Protein AF-A0AAE7MSQ7-F1 (afdb_monomer_lite)

Radius of gyration: 15.85 Å; chains: 1; bounding box: 48×30×28 Å

pLDDT: mean 88.47, std 14.94, range [45.66, 98.31]

Structure (mmCIF, N/CA/C/O backbone):
data_AF-A0AAE7MSQ7-F1
#
_entry.id   AF-A0AAE7MSQ7-F1
#
loop_
_atom_site.group_PDB
_atom_site.id
_atom_site.type_symbol
_atom_site.label_atom_id
_atom_site.label_alt_id
_atom_site.label_comp_id
_atom_site.label_asym_id
_atom_site.label_entity_id
_atom_site.label_seq_id
_atom_site.pdbx_PDB_ins_code
_atom_site.Cartn_x
_atom_site.Cartn_y
_atom_site.Cartn_z
_atom_site.occupancy
_atom_site.B_iso_or_equiv
_atom_site.auth_seq_id
_atom_site.auth_comp_id
_atom_site.auth_asym_id
_atom_site.auth_atom_id
_atom_site.pdbx_PDB_model_num
ATOM 1 N N . MET A 1 1 ? -1.678 -23.698 1.735 1.00 47.06 1 MET A N 1
ATOM 2 C CA . MET A 1 1 ? -1.553 -22.294 2.177 1.00 47.06 1 MET A CA 1
ATOM 3 C C . MET A 1 1 ? -2.282 -21.458 1.153 1.00 47.06 1 MET A C 1
ATOM 5 O O . MET A 1 1 ? -1.799 -21.397 0.026 1.00 47.06 1 MET A O 1
ATOM 9 N N . ASP A 1 2 ? -3.431 -20.888 1.510 1.00 55.91 2 ASP A N 1
ATOM 10 C CA . ASP A 1 2 ? -4.054 -19.852 0.689 1.00 55.91 2 ASP A CA 1
ATOM 11 C C . ASP A 1 2 ? -3.065 -18.698 0.589 1.00 55.91 2 ASP A C 1
ATOM 13 O O . ASP A 1 2 ? -2.797 -17.982 1.554 1.00 55.91 2 ASP A O 1
ATOM 17 N N . LYS A 1 3 ? -2.411 -18.589 -0.564 1.00 64.62 3 LYS A N 1
ATOM 18 C CA . LYS A 1 3 ? -1.594 -17.425 -0.870 1.00 64.62 3 LYS A CA 1
ATOM 19 C C . LYS A 1 3 ? -2.612 -16.353 -1.224 1.00 64.62 3 LYS A C 1
ATOM 21 O O . LYS A 1 3 ? -3.250 -16.471 -2.265 1.00 64.62 3 LYS A O 1
ATOM 26 N N . GLY A 1 4 ? -2.820 -15.390 -0.327 1.00 78.50 4 GLY A N 1
ATOM 27 C CA . GLY A 1 4 ? -3.716 -14.260 -0.569 1.00 78.50 4 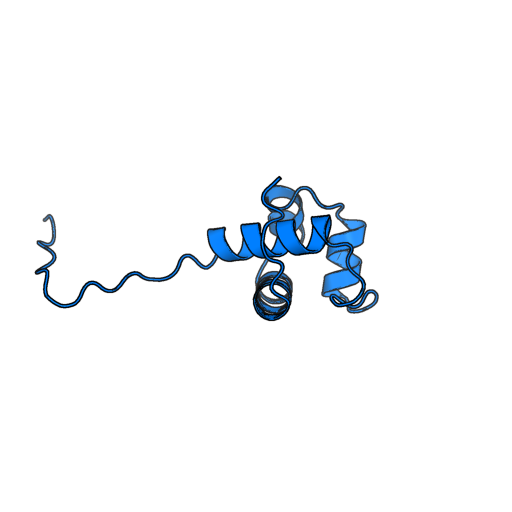GLY A CA 1
ATOM 28 C C . GLY A 1 4 ? -3.488 -13.631 -1.950 1.00 78.50 4 GLY A C 1
ATOM 29 O O . GLY A 1 4 ? -2.438 -13.802 -2.575 1.00 78.50 4 GLY A O 1
ATOM 30 N N . VAL A 1 5 ? -4.483 -12.915 -2.457 1.00 89.56 5 VAL A N 1
ATOM 31 C CA . VAL A 1 5 ? -4.400 -12.298 -3.785 1.00 89.56 5 VAL A CA 1
ATOM 32 C C . VAL A 1 5 ? -3.664 -10.963 -3.678 1.00 89.56 5 VAL A C 1
ATOM 34 O O . VAL A 1 5 ? -3.964 -10.152 -2.807 1.00 89.56 5 VAL A O 1
ATOM 37 N N . ALA A 1 6 ? -2.695 -10.732 -4.564 1.00 94.69 6 ALA A N 1
ATOM 38 C CA . ALA A 1 6 ? -2.049 -9.433 -4.711 1.00 94.69 6 ALA A CA 1
ATOM 39 C C . ALA A 1 6 ? -2.762 -8.607 -5.789 1.00 94.69 6 ALA A C 1
ATOM 41 O O . ALA A 1 6 ? -2.919 -9.072 -6.917 1.00 94.69 6 ALA A O 1
ATOM 42 N N . ASP A 1 7 ? -3.137 -7.372 -5.461 1.00 95.94 7 ASP A N 1
ATOM 43 C CA . ASP A 1 7 ? -3.838 -6.460 -6.366 1.00 95.94 7 ASP A CA 1
ATOM 44 C C . ASP A 1 7 ? -3.045 -5.156 -6.534 1.00 95.94 7 ASP A C 1
ATOM 46 O O . ASP A 1 7 ? -2.968 -4.307 -5.644 1.00 95.94 7 ASP A O 1
ATOM 50 N N . ILE A 1 8 ? -2.447 -4.978 -7.714 1.00 96.25 8 ILE A N 1
ATOM 51 C CA . ILE A 1 8 ? -1.593 -3.823 -8.017 1.00 96.25 8 ILE A CA 1
ATOM 52 C C . ILE A 1 8 ? -2.369 -2.501 -7.936 1.00 96.25 8 ILE A C 1
ATOM 54 O O . ILE A 1 8 ? -1.792 -1.492 -7.521 1.00 96.25 8 ILE A O 1
ATOM 58 N N . ALA A 1 9 ? -3.646 -2.478 -8.325 1.00 96.44 9 ALA A N 1
ATOM 59 C CA . ALA A 1 9 ? -4.446 -1.259 -8.301 1.00 96.44 9 ALA A CA 1
ATOM 60 C C . ALA A 1 9 ? -4.693 -0.816 -6.855 1.00 96.44 9 ALA A C 1
ATOM 62 O O . ALA A 1 9 ? -4.408 0.334 -6.506 1.00 96.44 9 ALA A O 1
ATOM 63 N N . LYS A 1 10 ? -5.092 -1.756 -5.990 1.00 96.62 10 LYS A N 1
ATOM 64 C CA . LYS A 1 10 ? -5.266 -1.516 -4.550 1.00 96.62 10 LYS A CA 1
ATOM 65 C C . LYS A 1 10 ? -3.973 -1.088 -3.866 1.00 96.62 10 LYS A C 1
ATOM 67 O O . LYS A 1 10 ? -3.995 -0.174 -3.041 1.00 96.62 10 LYS A O 1
ATOM 72 N N . ILE A 1 11 ? -2.841 -1.698 -4.229 1.00 97.81 11 ILE A N 1
ATOM 73 C CA . ILE A 1 11 ? -1.525 -1.325 -3.692 1.00 97.81 11 ILE A CA 1
ATOM 74 C C . ILE A 1 11 ? -1.170 0.115 -4.089 1.00 97.81 11 ILE A C 1
ATOM 76 O O . ILE A 1 11 ? -0.767 0.914 -3.244 1.00 97.81 11 ILE A O 1
ATOM 80 N N . LYS A 1 12 ? -1.332 0.482 -5.367 1.00 97.88 12 LYS A N 1
ATOM 81 C CA . LYS A 1 12 ? -1.056 1.850 -5.841 1.00 97.88 12 LYS A CA 1
ATOM 82 C C . LYS A 1 12 ? -1.969 2.875 -5.168 1.00 97.88 12 LYS A C 1
ATOM 84 O O . LYS A 1 12 ? -1.500 3.951 -4.798 1.00 97.88 12 LYS A O 1
ATOM 89 N N . GLN A 1 13 ? -3.242 2.537 -4.974 1.00 97.25 13 GLN A N 1
ATOM 90 C CA . GLN A 1 13 ? -4.199 3.384 -4.269 1.00 97.25 13 GLN A CA 1
ATOM 91 C C . GLN A 1 13 ? -3.774 3.631 -2.818 1.00 97.25 13 GLN A C 1
ATOM 93 O O . GLN A 1 13 ? -3.641 4.790 -2.420 1.00 97.25 13 GLN A O 1
ATOM 98 N N . VAL A 1 14 ? -3.510 2.573 -2.044 1.00 97.38 14 VAL A N 1
ATOM 99 C CA . VAL A 1 14 ? -3.173 2.716 -0.619 1.00 97.38 14 VAL A CA 1
ATOM 100 C C . VAL A 1 14 ? -1.831 3.422 -0.427 1.00 97.38 14 VAL A C 1
ATOM 102 O O . VAL A 1 14 ? -1.711 4.302 0.419 1.00 97.38 14 VAL A O 1
ATOM 105 N N . LEU A 1 15 ? -0.841 3.155 -1.288 1.00 97.94 15 LEU A N 1
ATOM 106 C CA . LEU A 1 15 ? 0.431 3.884 -1.278 1.00 97.94 15 LEU A CA 1
ATOM 107 C C . LEU A 1 15 ? 0.254 5.376 -1.574 1.00 97.94 15 LEU A C 1
ATOM 109 O O . LEU A 1 15 ? 1.052 6.176 -1.092 1.00 97.94 15 LEU A O 1
ATOM 113 N N . LYS A 1 16 ? -0.755 5.777 -2.352 1.00 97.31 16 LYS A N 1
ATOM 114 C CA . LYS A 1 16 ? -1.030 7.190 -2.636 1.00 97.31 16 LYS A CA 1
ATOM 115 C C . LYS A 1 16 ? -1.740 7.883 -1.470 1.00 97.31 16 LYS A C 1
ATOM 117 O O . LYS A 1 16 ? -1.401 9.023 -1.173 1.00 97.31 16 LYS A O 1
ATOM 122 N N . GLN A 1 17 ? -2.694 7.209 -0.831 1.00 97.12 17 GLN A N 1
ATOM 123 C CA . GLN A 1 17 ? -3.605 7.825 0.141 1.00 97.12 17 GLN A CA 1
ATOM 124 C C . GLN A 1 17 ? -3.102 7.749 1.590 1.00 97.12 17 GLN A C 1
ATOM 126 O O . GLN A 1 17 ? -3.288 8.698 2.344 1.00 97.12 17 GLN A O 1
ATOM 131 N N . GLU A 1 18 ? -2.403 6.676 1.966 1.00 98.06 18 GLU A N 1
ATOM 132 C CA . GLU A 1 18 ? -2.001 6.444 3.356 1.00 98.06 18 GLU A CA 1
ATOM 133 C C . GLU A 1 18 ? -0.624 7.018 3.706 1.00 98.06 18 GLU A C 1
ATOM 135 O O . GLU A 1 18 ? 0.287 7.135 2.871 1.00 98.06 18 GLU A O 1
ATOM 140 N N . SER A 1 19 ? -0.443 7.360 4.983 1.00 97.75 19 SER A N 1
ATOM 141 C CA . SER A 1 19 ? 0.837 7.853 5.499 1.00 97.75 19 SER A CA 1
ATOM 142 C C . SER A 1 19 ? 1.878 6.727 5.594 1.00 97.75 19 SER A C 1
ATOM 144 O O . SER A 1 19 ? 1.537 5.556 5.749 1.00 97.75 19 SER A O 1
ATOM 146 N N . ILE A 1 20 ? 3.176 7.067 5.555 1.00 97.81 20 ILE A N 1
ATOM 147 C CA . ILE A 1 20 ? 4.249 6.071 5.768 1.00 97.81 20 ILE A CA 1
ATOM 148 C C . ILE A 1 20 ? 4.086 5.384 7.129 1.00 97.81 20 ILE A C 1
ATOM 150 O O . ILE A 1 20 ? 4.312 4.182 7.226 1.00 97.81 20 ILE A O 1
ATOM 154 N N . LYS A 1 21 ? 3.691 6.134 8.166 1.00 98.12 21 LYS A N 1
ATOM 155 C CA . LYS A 1 21 ? 3.484 5.598 9.514 1.00 98.12 21 LYS A CA 1
ATOM 156 C C . LYS A 1 21 ? 2.364 4.552 9.515 1.00 98.12 21 LYS A C 1
ATOM 158 O O . LYS A 1 21 ? 2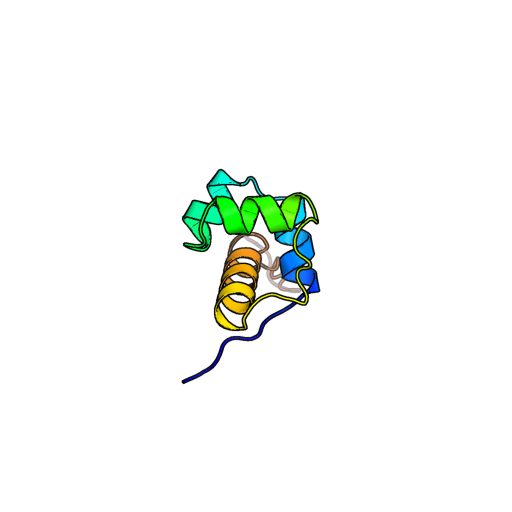.621 3.421 9.912 1.00 98.12 21 LYS A O 1
ATOM 163 N N . SER A 1 22 ? 1.191 4.903 8.979 1.00 98.00 22 SER A N 1
ATOM 164 C CA . SER A 1 22 ? 0.031 4.003 8.887 1.00 98.00 22 SER A CA 1
ATOM 165 C C . SER A 1 22 ? 0.367 2.727 8.113 1.00 98.00 22 SER A C 1
ATOM 167 O O . SER A 1 22 ? 0.057 1.627 8.553 1.00 98.00 22 SER A O 1
ATOM 169 N N . LEU A 1 23 ? 1.071 2.865 6.985 1.00 98.25 23 LEU A N 1
ATOM 170 C CA . LEU A 1 23 ? 1.488 1.736 6.154 1.00 98.25 23 LEU A CA 1
ATOM 171 C C . LEU A 1 23 ? 2.459 0.807 6.889 1.00 98.25 23 LEU A C 1
ATOM 173 O O . LEU A 1 23 ? 2.319 -0.406 6.792 1.00 98.25 23 LEU A O 1
ATOM 177 N N . VAL A 1 24 ? 3.438 1.341 7.623 1.00 98.31 24 VAL A N 1
ATOM 178 C CA . VAL A 1 24 ? 4.378 0.518 8.403 1.00 98.31 24 VAL A CA 1
ATOM 179 C C . VAL A 1 24 ? 3.643 -0.238 9.509 1.00 98.31 24 VAL A C 1
ATOM 181 O O . VAL A 1 24 ? 3.815 -1.448 9.630 1.00 98.31 24 VAL A O 1
ATOM 184 N N . GLU A 1 25 ? 2.793 0.455 10.269 1.00 97.94 25 GLU A N 1
ATOM 185 C CA . GLU A 1 25 ? 2.017 -0.135 11.368 1.00 97.94 25 GLU A CA 1
ATOM 186 C C . GLU A 1 25 ? 1.020 -1.189 10.863 1.00 97.94 25 GLU A C 1
ATOM 188 O O . GLU A 1 25 ? 0.914 -2.265 11.445 1.00 97.94 25 GLU A O 1
ATOM 193 N N . GLY A 1 26 ? 0.333 -0.919 9.751 1.00 96.94 26 GLY A N 1
ATOM 194 C CA . GLY A 1 26 ? -0.713 -1.789 9.214 1.00 96.94 26 GLY A CA 1
ATOM 195 C C . GLY A 1 26 ? -0.221 -2.961 8.365 1.00 96.94 26 GLY A C 1
ATOM 196 O O . GLY A 1 26 ? -0.896 -3.984 8.285 1.00 96.94 26 GLY A O 1
ATOM 197 N N . THR A 1 27 ? 0.950 -2.848 7.731 1.00 96.81 27 THR A N 1
ATOM 198 C CA . THR A 1 27 ? 1.481 -3.906 6.845 1.00 96.81 27 THR A CA 1
ATOM 199 C C . THR A 1 27 ? 2.623 -4.708 7.465 1.00 96.81 27 THR A C 1
ATOM 201 O O . THR A 1 27 ? 2.939 -5.792 6.972 1.00 96.81 27 THR A O 1
ATOM 204 N N . GLY A 1 28 ? 3.288 -4.176 8.498 1.00 97.50 28 GLY A N 1
ATOM 205 C CA . GLY A 1 28 ? 4.520 -4.740 9.057 1.00 97.50 28 GLY A CA 1
ATOM 206 C C . GLY A 1 28 ? 5.741 -4.633 8.131 1.00 97.50 28 GLY A C 1
ATOM 207 O O . GLY A 1 28 ? 6.796 -5.192 8.433 1.00 97.50 28 GLY A O 1
ATOM 208 N N . LEU A 1 29 ? 5.630 -3.939 6.992 1.00 97.75 29 LEU A N 1
ATOM 209 C CA . LEU A 1 29 ? 6.751 -3.712 6.080 1.00 97.75 29 LEU A CA 1
ATOM 210 C C . LEU A 1 29 ? 7.688 -2.627 6.616 1.00 97.75 29 LEU A C 1
ATOM 212 O O . LEU A 1 29 ? 7.276 -1.687 7.294 1.00 97.75 29 LEU A O 1
ATOM 216 N N . SER A 1 30 ? 8.971 -2.721 6.262 1.00 97.94 30 SER A N 1
ATOM 217 C CA . SER A 1 30 ? 9.959 -1.739 6.707 1.00 97.94 30 SER A CA 1
ATOM 218 C C . SER A 1 30 ? 9.656 -0.335 6.172 1.00 97.94 30 SER A C 1
ATOM 220 O O . SER A 1 30 ? 9.252 -0.153 5.018 1.00 97.94 30 SER A O 1
ATOM 222 N N . LYS A 1 31 ? 9.964 0.688 6.981 1.00 98.06 31 LYS A N 1
ATOM 223 C CA . LYS A 1 31 ? 9.858 2.101 6.580 1.00 98.06 31 LYS A CA 1
ATOM 224 C C . LYS A 1 31 ? 10.622 2.397 5.286 1.00 98.06 31 LYS A C 1
ATOM 226 O O . LYS A 1 31 ? 10.128 3.149 4.451 1.00 98.06 31 LYS A O 1
ATOM 231 N N . SER A 1 32 ? 11.799 1.792 5.102 1.00 97.50 32 SER A N 1
ATOM 232 C CA . SER A 1 32 ? 12.593 1.934 3.876 1.00 97.50 32 SER A CA 1
ATOM 233 C C . SER A 1 32 ? 11.848 1.408 2.650 1.00 97.50 32 SER A C 1
ATOM 235 O O . SER A 1 32 ? 11.765 2.112 1.648 1.00 97.50 32 SER A O 1
ATOM 237 N N . THR A 1 33 ? 11.228 0.228 2.751 1.00 97.44 33 THR A N 1
ATOM 238 C CA . THR A 1 33 ? 10.440 -0.368 1.664 1.00 97.44 33 THR A CA 1
ATOM 239 C C . THR A 1 33 ? 9.264 0.524 1.287 1.00 97.44 33 THR A C 1
ATOM 241 O O . THR A 1 33 ? 9.106 0.858 0.114 1.00 97.44 33 THR A O 1
ATOM 244 N N . ILE A 1 34 ? 8.468 0.949 2.272 1.00 98.31 34 ILE A N 1
ATOM 245 C CA . ILE A 1 34 ? 7.313 1.826 2.041 1.00 98.31 34 ILE A CA 1
ATOM 246 C C . ILE A 1 34 ? 7.747 3.161 1.423 1.00 98.31 34 ILE A C 1
ATOM 248 O O . ILE A 1 34 ? 7.132 3.623 0.462 1.00 98.31 34 ILE A O 1
ATOM 252 N N . SER A 1 35 ? 8.831 3.758 1.926 1.00 98.00 35 SER A N 1
ATOM 253 C CA . SER A 1 35 ? 9.365 5.020 1.406 1.00 98.00 35 SER A CA 1
ATOM 254 C C . SER A 1 35 ? 9.779 4.898 -0.063 1.00 98.00 35 SER A C 1
ATOM 256 O O . SER A 1 35 ? 9.334 5.692 -0.888 1.00 98.00 35 SER A O 1
ATOM 258 N N . SER A 1 36 ? 10.545 3.858 -0.423 1.00 97.94 36 SER A N 1
ATOM 259 C CA . SER A 1 36 ? 10.977 3.625 -1.809 1.00 97.94 36 SER A CA 1
ATOM 260 C C . SER A 1 36 ? 9.821 3.351 -2.773 1.00 97.94 36 SER A C 1
ATOM 262 O O . SER A 1 36 ? 9.929 3.670 -3.956 1.00 97.94 36 SER A O 1
ATOM 264 N N . LEU A 1 37 ? 8.731 2.743 -2.295 1.00 97.94 37 LEU A N 1
ATOM 265 C CA . LEU A 1 37 ? 7.522 2.531 -3.094 1.00 97.94 37 LEU A CA 1
ATOM 266 C C . LEU A 1 37 ? 6.765 3.844 -3.323 1.00 97.94 37 LEU A C 1
ATOM 268 O O . LEU A 1 37 ? 6.381 4.131 -4.453 1.00 97.94 37 LEU A O 1
ATOM 272 N N . LYS A 1 38 ? 6.581 4.663 -2.276 1.00 97.06 38 LYS A N 1
ATOM 273 C CA . LYS A 1 38 ? 5.901 5.965 -2.391 1.00 97.06 38 LYS A CA 1
ATOM 274 C C . LYS A 1 38 ? 6.686 6.963 -3.241 1.00 97.06 38 LYS A C 1
ATOM 276 O O . LYS A 1 38 ? 6.075 7.720 -3.985 1.00 97.06 38 LYS A O 1
ATOM 281 N N . SER A 1 39 ? 8.018 6.962 -3.152 1.00 96.81 39 SER A N 1
ATOM 282 C CA . SER A 1 39 ? 8.872 7.831 -3.972 1.00 96.81 39 SER A CA 1
ATOM 283 C C . SER A 1 39 ? 8.963 7.388 -5.435 1.00 96.81 39 SER A C 1
ATOM 285 O O . SER A 1 39 ? 9.478 8.132 -6.264 1.00 96.81 39 SER A O 1
ATOM 287 N N . GLY A 1 40 ? 8.526 6.167 -5.762 1.00 95.69 40 GLY A N 1
ATOM 288 C CA . GLY A 1 40 ? 8.672 5.582 -7.094 1.00 95.69 40 GLY A CA 1
ATOM 289 C C . GLY A 1 40 ? 10.081 5.071 -7.413 1.00 95.69 40 GLY A C 1
ATOM 290 O O . GLY A 1 40 ? 10.291 4.511 -8.489 1.00 95.69 40 GLY A O 1
ATOM 291 N N . THR A 1 41 ? 11.042 5.184 -6.485 1.00 96.88 41 THR A N 1
ATOM 292 C CA . THR A 1 41 ? 12.391 4.606 -6.641 1.00 96.88 41 THR A CA 1
ATOM 293 C C . THR A 1 41 ? 12.319 3.087 -6.818 1.00 96.88 41 THR A C 1
ATOM 295 O O . THR A 1 41 ? 13.108 2.498 -7.557 1.00 96.88 41 THR A O 1
ATOM 298 N N . ARG A 1 42 ? 11.334 2.442 -6.178 1.00 95.88 42 ARG A N 1
ATOM 299 C CA . ARG A 1 42 ? 10.978 1.040 -6.399 1.00 95.88 42 ARG A CA 1
ATOM 300 C C . ARG A 1 42 ? 9.596 0.944 -7.042 1.00 95.88 42 ARG A C 1
ATOM 302 O O . ARG A 1 42 ? 8.613 1.436 -6.501 1.00 95.88 42 ARG A O 1
ATOM 309 N N . LYS A 1 43 ? 9.516 0.224 -8.162 1.00 96.94 43 LYS A N 1
ATOM 310 C CA . LYS A 1 43 ? 8.248 -0.122 -8.822 1.00 96.94 43 LYS A CA 1
ATOM 311 C C . LYS A 1 43 ? 7.464 -1.155 -8.006 1.00 96.94 43 LYS A C 1
ATOM 313 O O . LYS A 1 43 ? 8.054 -2.126 -7.526 1.00 96.94 43 LYS A O 1
ATOM 318 N N . VAL A 1 44 ? 6.146 -0.977 -7.904 1.00 96.31 44 VAL A N 1
ATOM 319 C CA . VAL A 1 44 ? 5.224 -1.909 -7.221 1.00 96.31 44 VAL A CA 1
ATOM 320 C C . VAL A 1 44 ? 5.279 -3.299 -7.859 1.00 96.31 44 VAL A C 1
ATOM 322 O O . VAL A 1 44 ? 5.291 -4.304 -7.160 1.00 96.31 44 VAL A O 1
ATOM 325 N N . GLU A 1 45 ? 5.432 -3.3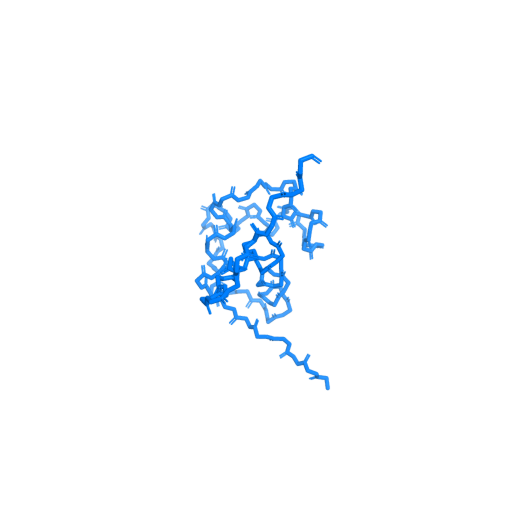57 -9.180 1.00 94.56 45 GLU A N 1
ATOM 326 C CA . GLU A 1 45 ? 5.542 -4.578 -9.984 1.00 94.56 45 GLU A CA 1
ATOM 327 C C . GLU A 1 45 ? 6.795 -5.411 -9.646 1.00 94.56 45 GLU A C 1
ATOM 329 O O . GLU A 1 45 ? 6.887 -6.574 -10.020 1.00 94.56 45 GLU A O 1
ATOM 334 N N . LYS A 1 46 ? 7.768 -4.828 -8.927 1.00 95.00 46 LYS A N 1
ATOM 335 C CA . LYS A 1 46 ? 8.982 -5.508 -8.441 1.00 95.00 46 LYS A CA 1
ATOM 336 C C . LYS A 1 46 ? 8.888 -5.929 -6.967 1.00 95.00 46 LYS A C 1
ATOM 338 O O . LYS A 1 46 ? 9.916 -6.187 -6.326 1.00 95.00 46 LYS A O 1
ATOM 343 N N . LEU A 1 47 ? 7.697 -5.923 -6.369 1.00 94.31 47 LEU A N 1
ATOM 344 C CA . LEU A 1 47 ? 7.493 -6.471 -5.030 1.00 94.31 47 LEU A CA 1
ATOM 345 C C . LEU A 1 47 ? 7.510 -7.997 -5.056 1.00 94.31 47 LEU A C 1
ATOM 347 O O . LEU A 1 47 ? 7.083 -8.625 -6.020 1.00 94.31 47 LEU A O 1
ATOM 351 N N . ASN A 1 48 ? 8.001 -8.593 -3.969 1.00 94.38 48 ASN A N 1
ATOM 352 C CA . ASN A 1 48 ? 7.767 -10.013 -3.753 1.00 94.38 48 ASN A CA 1
ATOM 353 C C . ASN A 1 48 ? 6.285 -10.234 -3.406 1.00 94.38 48 ASN A C 1
ATOM 355 O O . ASN A 1 48 ? 5.601 -9.321 -2.933 1.00 94.38 48 ASN A O 1
ATOM 359 N N . LEU A 1 49 ? 5.803 -11.456 -3.634 1.00 94.38 49 LEU A N 1
ATOM 360 C CA . LEU A 1 49 ? 4.392 -11.788 -3.447 1.00 94.38 49 LEU A CA 1
ATOM 361 C C . LEU A 1 49 ? 3.917 -11.507 -2.012 1.00 94.38 49 LEU A C 1
ATOM 363 O O . LEU A 1 49 ? 2.836 -10.966 -1.827 1.00 94.38 49 LEU A O 1
ATOM 367 N N . PHE A 1 50 ? 4.745 -11.796 -1.004 1.00 94.81 50 PHE A N 1
ATOM 368 C CA . PHE A 1 50 ? 4.409 -11.560 0.402 1.00 94.81 50 PHE A CA 1
ATOM 369 C C . PHE A 1 50 ? 4.098 -10.084 0.698 1.00 94.81 50 PHE A C 1
ATOM 371 O O . PHE A 1 50 ? 3.055 -9.768 1.266 1.00 94.81 50 PHE A O 1
ATOM 378 N N . ALA A 1 51 ? 4.972 -9.168 0.276 1.00 96.12 51 ALA A N 1
ATOM 379 C CA . ALA A 1 51 ? 4.779 -7.739 0.491 1.00 96.12 51 ALA A CA 1
ATOM 380 C C . ALA A 1 51 ? 3.584 -7.196 -0.305 1.00 96.12 51 ALA A C 1
ATOM 382 O O . ALA A 1 51 ? 2.859 -6.332 0.187 1.00 96.12 51 ALA A O 1
ATOM 383 N N . ALA A 1 52 ? 3.359 -7.716 -1.515 1.00 97.19 52 ALA A N 1
ATOM 384 C CA . ALA A 1 52 ? 2.213 -7.339 -2.334 1.00 97.19 52 ALA A CA 1
ATOM 385 C C . ALA A 1 52 ? 0.881 -7.777 -1.694 1.00 97.19 52 ALA A C 1
ATOM 387 O O . ALA A 1 52 ? -0.062 -6.986 -1.641 1.00 97.19 52 ALA A O 1
ATOM 388 N N . ILE A 1 53 ? 0.826 -8.991 -1.136 1.00 96.81 53 ILE A N 1
ATOM 389 C CA . ILE A 1 53 ? -0.330 -9.482 -0.376 1.00 96.81 53 ILE A CA 1
ATOM 390 C C . ILE A 1 53 ? -0.578 -8.588 0.841 1.00 96.81 53 ILE A C 1
ATOM 392 O O . ILE A 1 53 ? -1.688 -8.098 1.003 1.00 96.81 53 ILE A O 1
ATOM 396 N N . LYS A 1 54 ? 0.451 -8.274 1.640 1.00 97.06 54 LYS A N 1
ATOM 397 C CA . LYS A 1 54 ? 0.299 -7.420 2.833 1.00 97.06 54 LYS A CA 1
ATOM 398 C C . LYS A 1 54 ? -0.262 -6.034 2.527 1.00 97.06 54 LYS A C 1
ATOM 400 O O . LYS A 1 54 ? -1.112 -5.534 3.257 1.00 97.06 54 LYS A O 1
ATOM 405 N N . LEU A 1 55 ? 0.194 -5.414 1.441 1.00 97.62 55 LEU A N 1
ATOM 406 C CA . LEU A 1 55 ? -0.328 -4.119 1.003 1.00 97.62 55 LEU A CA 1
ATOM 407 C C . LEU A 1 55 ? -1.767 -4.219 0.480 1.00 97.62 55 LEU A C 1
ATOM 409 O O . LEU A 1 55 ? -2.540 -3.283 0.665 1.00 97.62 55 LEU A O 1
ATOM 413 N N . THR A 1 56 ? -2.133 -5.343 -0.140 1.00 97.06 56 THR A N 1
ATOM 414 C CA . THR A 1 56 ? -3.507 -5.598 -0.598 1.00 97.06 56 THR A CA 1
ATOM 415 C C . THR A 1 56 ? -4.449 -5.808 0.588 1.00 97.06 56 THR A C 1
ATOM 417 O O . THR A 1 56 ? -5.458 -5.118 0.682 1.00 97.06 56 THR A O 1
ATOM 420 N N . GLU A 1 57 ? -4.069 -6.664 1.542 1.00 95.62 57 GLU A N 1
ATOM 421 C CA . GLU A 1 57 ? -4.809 -6.906 2.789 1.00 95.62 57 GLU A CA 1
ATOM 422 C C . GLU A 1 57 ? -5.055 -5.603 3.558 1.00 95.62 57 GLU A C 1
ATOM 424 O O . GLU A 1 57 ? -6.165 -5.346 4.018 1.00 95.62 57 GLU A O 1
ATOM 429 N N . TYR A 1 58 ? -4.031 -4.755 3.675 1.00 96.50 58 TYR A N 1
ATOM 430 C CA . TYR A 1 58 ? -4.169 -3.464 4.341 1.00 96.50 58 TYR A CA 1
ATOM 431 C C . TYR A 1 58 ? -5.102 -2.513 3.577 1.00 96.50 58 TYR A C 1
ATOM 433 O O . TYR A 1 58 ? -5.938 -1.846 4.183 1.00 96.50 58 TYR A O 1
ATOM 441 N N . SER A 1 59 ? -5.016 -2.492 2.245 1.00 96.25 59 SER A N 1
ATOM 442 C CA . SER A 1 59 ? -5.929 -1.719 1.396 1.00 96.25 59 SER A CA 1
ATOM 443 C C . SER A 1 59 ? -7.390 -2.138 1.609 1.00 96.25 59 SER A C 1
ATOM 445 O O . SER A 1 59 ? -8.247 -1.278 1.779 1.00 96.25 59 SER A O 1
ATOM 447 N N . ASP A 1 60 ? -7.670 -3.440 1.717 1.00 93.81 60 ASP A N 1
ATOM 448 C CA . ASP A 1 60 ? -9.020 -3.963 1.979 1.00 93.81 60 ASP A CA 1
ATOM 449 C C . ASP A 1 60 ? -9.554 -3.603 3.376 1.00 93.81 60 ASP A C 1
ATOM 451 O O . ASP A 1 60 ? -10.762 -3.452 3.572 1.00 93.81 60 ASP A O 1
ATOM 455 N N . GLN A 1 61 ? -8.666 -3.434 4.360 1.00 92.69 61 GLN A N 1
ATOM 456 C CA . GLN A 1 61 ? -9.040 -2.986 5.704 1.00 92.69 61 GLN A CA 1
ATOM 457 C C . GLN A 1 61 ? -9.387 -1.495 5.749 1.00 92.69 61 GLN A C 1
ATOM 459 O O . GLN A 1 61 ? -10.297 -1.109 6.487 1.00 92.69 61 GLN A O 1
ATOM 464 N N . VAL A 1 62 ? -8.660 -0.674 4.986 1.00 93.44 62 VAL A N 1
ATOM 465 C CA . VAL A 1 62 ? -8.842 0.784 4.934 1.00 93.44 62 VAL A CA 1
ATOM 466 C C . VAL A 1 62 ? -10.017 1.153 4.027 1.00 93.44 62 VAL A C 1
ATOM 468 O O . VAL A 1 62 ? -10.880 1.938 4.413 1.00 93.44 62 VAL A O 1
ATOM 471 N N . PHE A 1 63 ? -10.100 0.545 2.845 1.00 89.56 63 PHE A N 1
ATOM 472 C CA . PHE A 1 63 ? -11.147 0.784 1.851 1.00 89.56 63 PHE A CA 1
ATOM 473 C C . PHE A 1 63 ? -12.207 -0.309 1.899 1.00 89.56 63 PHE A C 1
ATOM 475 O O . PHE A 1 63 ? -12.511 -0.940 0.883 1.00 89.56 63 PHE A O 1
ATOM 482 N N . LYS A 1 64 ? -12.775 -0.538 3.091 1.00 78.19 64 LYS A N 1
ATOM 483 C CA . LYS A 1 64 ? -13.879 -1.490 3.239 1.00 78.19 64 LYS A CA 1
ATOM 484 C C . LYS A 1 64 ? -14.972 -1.142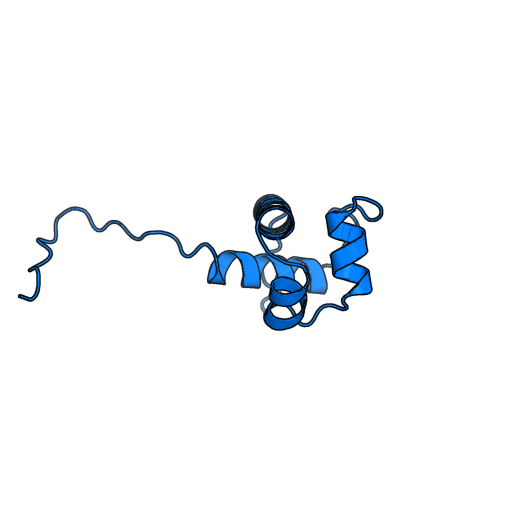 2.228 1.00 78.19 64 LYS A C 1
ATOM 486 O O . LYS A 1 64 ? -15.413 0.011 2.201 1.00 78.19 64 LYS A O 1
ATOM 491 N N . PRO A 1 65 ? -15.420 -2.103 1.407 1.00 68.69 65 PRO A N 1
ATOM 492 C CA . PRO A 1 65 ? -16.504 -1.844 0.480 1.00 68.69 65 PRO A CA 1
ATOM 493 C C . PRO A 1 65 ? -17.737 -1.397 1.267 1.00 68.69 65 PRO A C 1
ATOM 495 O O . PRO A 1 65 ? -18.112 -2.017 2.265 1.00 68.69 65 PRO A O 1
ATOM 498 N N . ILE A 1 66 ? -18.360 -0.307 0.822 1.00 68.62 66 ILE A N 1
ATOM 499 C CA . ILE A 1 66 ? -19.678 0.087 1.311 1.00 68.62 66 ILE A CA 1
ATOM 500 C C . ILE A 1 66 ? -20.646 -0.972 0.787 1.00 68.62 66 ILE A C 1
ATOM 502 O O . ILE A 1 66 ? -20.887 -1.063 -0.415 1.00 68.62 66 ILE A O 1
ATOM 506 N N . ILE A 1 67 ? -21.157 -1.812 1.684 1.00 69.69 67 ILE A N 1
ATOM 507 C CA . ILE A 1 67 ? -22.194 -2.782 1.343 1.00 69.69 67 ILE A CA 1
ATOM 508 C C . ILE A 1 67 ? -23.522 -2.029 1.354 1.00 69.69 67 ILE A C 1
ATOM 510 O O . ILE A 1 67 ? -24.093 -1.775 2.413 1.00 69.69 67 ILE A O 1
ATOM 514 N N . GLU A 1 68 ? -24.006 -1.660 0.173 1.00 66.75 68 GLU A N 1
ATOM 515 C CA . GLU A 1 68 ? -25.364 -1.155 0.005 1.00 66.75 68 GLU A CA 1
ATOM 516 C C . GLU A 1 68 ? -26.323 -2.338 -0.179 1.00 66.75 68 GLU A C 1
ATOM 518 O O . GLU A 1 68 ? -26.256 -3.072 -1.166 1.00 66.75 68 GLU A O 1
ATOM 523 N N . ILE A 1 69 ? -27.204 -2.554 0.802 1.00 77.56 69 ILE A N 1
ATOM 524 C CA . ILE A 1 69 ? -28.258 -3.572 0.729 1.00 77.56 69 ILE A CA 1
ATOM 525 C C . ILE A 1 69 ? -29.538 -2.886 0.250 1.00 77.56 69 ILE A C 1
ATOM 527 O O . ILE A 1 69 ? -30.230 -2.230 1.029 1.00 77.56 69 ILE A O 1
ATOM 531 N N . TRP A 1 70 ? -29.870 -3.061 -1.026 1.00 73.56 70 TRP A N 1
ATOM 532 C CA . TRP A 1 70 ? -31.119 -2.565 -1.601 1.00 73.56 70 TRP A CA 1
ATOM 533 C C . TRP A 1 70 ? -32.312 -3.327 -0.997 1.00 73.56 70 TRP A C 1
ATOM 535 O O . TRP A 1 70 ? -32.391 -4.549 -1.109 1.00 73.56 70 TRP A O 1
ATOM 545 N N . GLY A 1 71 ? -33.232 -2.610 -0.336 1.00 64.88 71 GLY A N 1
ATOM 546 C CA . GLY A 1 71 ? -34.489 -3.168 0.191 1.00 64.88 71 GLY A CA 1
ATOM 547 C C . GLY A 1 71 ? -34.600 -3.341 1.714 1.00 64.88 71 GLY A C 1
ATOM 548 O O . GLY A 1 71 ? -35.588 -3.907 2.176 1.00 64.88 71 GLY A O 1
ATOM 549 N N . LYS A 1 72 ? -33.644 -2.853 2.520 1.00 61.72 72 LYS A N 1
ATOM 550 C CA . LYS A 1 72 ? -33.791 -2.785 3.988 1.00 61.72 72 LYS A CA 1
ATOM 551 C C . LYS A 1 72 ? -33.964 -1.335 4.436 1.00 61.72 72 LYS A C 1
ATOM 553 O O . LYS A 1 72 ? -33.026 -0.549 4.337 1.00 61.72 72 LYS A O 1
ATOM 558 N N . GLU A 1 73 ? -35.133 -0.985 4.975 1.00 61.12 73 GLU A N 1
ATOM 559 C CA . GLU A 1 73 ? -35.283 0.266 5.723 1.00 61.12 73 GLU A CA 1
ATOM 560 C C . GLU A 1 73 ? -34.338 0.236 6.930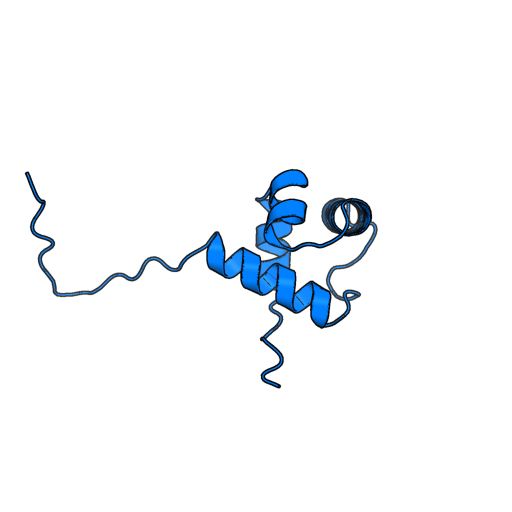 1.00 61.12 73 GLU A C 1
ATOM 562 O O . GLU A 1 73 ? -34.515 -0.534 7.879 1.00 61.12 73 GLU A O 1
ATOM 567 N N . LEU A 1 74 ? -33.299 1.070 6.893 1.00 62.47 74 LEU A N 1
ATOM 568 C CA . LEU A 1 74 ? -32.480 1.351 8.062 1.00 62.47 74 LEU A CA 1
ATOM 569 C C . LEU A 1 74 ? -33.353 2.124 9.051 1.00 62.47 74 LEU A C 1
ATOM 571 O O . LEU A 1 74 ? -33.542 3.332 8.907 1.00 62.47 74 LEU A O 1
ATOM 575 N N . LYS A 1 75 ? -33.878 1.442 10.076 1.00 57.69 75 LYS A N 1
ATOM 576 C CA . LYS A 1 75 ? -34.392 2.139 11.258 1.00 57.69 75 LYS A CA 1
ATOM 577 C C . LYS A 1 75 ? -33.239 2.954 11.838 1.00 57.69 75 LYS A C 1
ATOM 579 O O . LYS A 1 75 ? -32.342 2.393 12.466 1.00 57.69 75 LYS A O 1
ATOM 584 N N . LYS A 1 76 ? -33.265 4.272 11.614 1.00 52.62 76 LYS A N 1
ATOM 585 C CA . LYS A 1 76 ? -32.484 5.227 12.402 1.00 52.62 76 LYS A CA 1
ATOM 586 C C . LYS A 1 76 ? -32.822 4.956 13.864 1.00 52.62 76 LYS A C 1
ATOM 588 O O . LYS A 1 76 ? -33.969 5.131 14.267 1.00 52.62 76 LYS A O 1
ATOM 593 N N . GLN A 1 77 ? -31.849 4.466 14.623 1.00 54.12 77 GLN A N 1
ATOM 594 C CA . GLN A 1 77 ? -31.947 4.483 16.074 1.00 54.12 77 GLN A CA 1
ATOM 595 C C . GLN A 1 77 ? -31.818 5.955 16.485 1.00 54.12 77 GLN A C 1
ATOM 597 O O . GLN A 1 77 ? -30.796 6.581 16.199 1.00 54.12 77 GLN A O 1
ATOM 602 N N . LEU A 1 78 ? -32.927 6.500 16.994 1.00 45.66 78 LEU A N 1
ATOM 603 C CA . LEU A 1 78 ? -33.010 7.786 17.689 1.00 45.66 78 LEU A CA 1
ATOM 604 C C . LEU A 1 78 ? -32.344 7.674 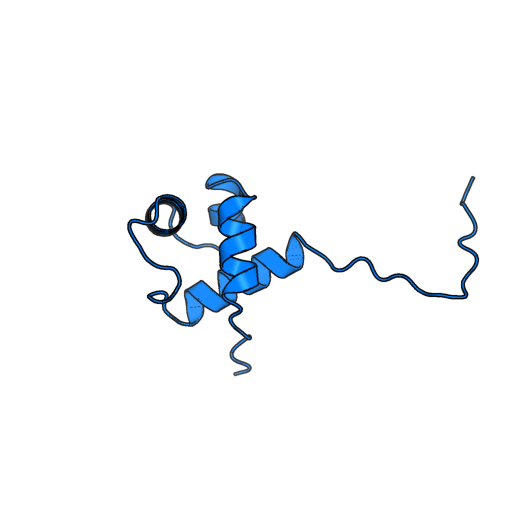19.060 1.00 45.66 78 LEU A C 1
ATOM 606 O O . LEU A 1 78 ? -32.496 6.595 19.679 1.00 45.66 78 LEU A O 1
#

Foldseek 3Di:
DPLADFDLVLLVVCLAPDDLVLLCVQQVDDSVVSVCPNVVVDPPVPDDSSSRRSSNVSSCVVCPDDDDDPPDDPPDDD

Organism: Enterococcus gallinarum (NCBI:txid1353)

Secondary structure (DSSP, 8-state):
---PPP-HHHHHHHHHHS-HHHHHHHH---HHHHHHHHTSSS-GGGS-HHHHHHHHHHHHHHS------TT-------

Sequence (78 aa):
MDKGVADIAKIKQVLKQESIKSLVEGTGLSKSTISSLKSGTRKVEKLNLFAAIKLTEYSDQVFKPIIEIWGKELKKQL